Protein AF-A0A974C8W3-F1 (afdb_monomer_lite)

Secondary structure (DSSP, 8-state):
--SB-SHHHHHHHHHTT-S---B-HHHHHHHHHHHSS-----TTT-HHHHHHHHHHHHHHHH-S--------HHHHHHHTT----PPPS--HHHHHH------PPPHHHHHHHHHH-HHHHHHHHHHHHHHHHHHHHHHHHHHHHHHHHHH--

pLDDT: mean 77.14, std 12.24, range [44.66, 96.62]

InterPro domains:
  IPR001585 Transaldolase/Fructose-6-phosphate aldolase [PF00923] (1-61)
  IPR001585 Transaldolase/Fructose-6-phosphate aldolase [PF00923] (62-141)
  IPR001585 Transaldolase/Fructose-6-phosphate aldolase [PTHR10683] (1-61)
  IPR013785 Aldolase-type TIM barrel [G3DSA:3.20.20.70] (1-153)

Foldseek 3Di:
DELDAALLVLLVCLVVVPQEYAYDLVLLQVVCCVVDPDNDDDPCRSSSNVRVQSSLLLCLQRDVHYDDYDDDVVVVVVCVPPPDDDDDPDDSVVSNVDPDDSDDDDPVNSVVVQVVPPSSVVSSVVVVVVVVVVVVVVVVVVVVVVVCVVVVD

Organism: Xenopus laevis (NCBI:txid8355)

Radius of gyration: 19.48 Å; chains: 1; bounding box: 54×39×52 Å

Structure (mmCIF, N/CA/C/O backbone):
data_AF-A0A974C8W3-F1
#
_entry.id   AF-A0A974C8W3-F1
#
loop_
_atom_site.group_PDB
_atom_site.id
_atom_site.type_symbol
_atom_site.label_atom_id
_atom_site.label_alt_id
_atom_site.label_comp_id
_atom_site.label_asym_id
_atom_site.label_entity_id
_atom_site.label_seq_id
_atom_site.pdbx_PDB_ins_code
_atom_site.Cartn_x
_atom_site.Cartn_y
_atom_site.Cartn_z
_atom_site.occupancy
_atom_site.B_iso_or_equiv
_atom_site.auth_seq_id
_atom_site.auth_comp_id
_atom_site.auth_asym_id
_atom_site.auth_atom_id
_atom_site.pdbx_PDB_model_num
ATOM 1 N N . MET A 1 1 ? -2.785 -6.234 -5.538 1.00 83.94 1 MET A N 1
ATOM 2 C CA . MET A 1 1 ? -2.472 -4.838 -5.910 1.00 83.94 1 MET A CA 1
ATOM 3 C C . MET A 1 1 ? -1.302 -4.307 -5.085 1.00 83.94 1 MET A C 1
ATOM 5 O O . MET A 1 1 ? -1.204 -4.631 -3.904 1.00 83.94 1 MET A O 1
ATOM 9 N N . THR A 1 2 ? -0.413 -3.512 -5.688 1.00 89.25 2 THR A N 1
ATOM 10 C CA . THR A 1 2 ? 0.696 -2.816 -5.002 1.00 89.25 2 THR A CA 1
ATOM 11 C C . THR A 1 2 ? 0.641 -1.310 -5.245 1.00 89.25 2 THR A C 1
ATOM 13 O O . THR A 1 2 ? -0.240 -0.862 -5.970 1.00 89.25 2 THR A O 1
ATOM 16 N N . LEU A 1 3 ? 1.537 -0.535 -4.621 1.00 89.75 3 LEU A N 1
ATOM 17 C CA . LEU A 1 3 ? 1.518 0.936 -4.656 1.00 89.75 3 LEU A CA 1
ATOM 18 C C . LEU A 1 3 ? 0.165 1.520 -4.209 1.00 89.75 3 LEU A C 1
ATOM 20 O O . LEU A 1 3 ? -0.398 2.411 -4.846 1.00 89.75 3 LEU A O 1
ATOM 24 N N . LEU A 1 4 ? -0.355 0.993 -3.100 1.00 88.69 4 LEU A N 1
ATOM 25 C CA . LEU A 1 4 ? -1.601 1.454 -2.504 1.00 88.69 4 LEU A CA 1
ATOM 26 C C . LEU A 1 4 ? -1.300 2.473 -1.398 1.00 88.69 4 LEU A C 1
ATOM 28 O O . LEU A 1 4 ? -0.559 2.178 -0.453 1.00 88.69 4 LEU A O 1
ATOM 32 N N . PHE A 1 5 ? -1.860 3.671 -1.550 1.00 89.56 5 PHE A N 1
ATOM 33 C CA . PHE A 1 5 ? -1.609 4.836 -0.703 1.00 89.56 5 PHE A CA 1
ATOM 34 C C . PHE A 1 5 ? -2.892 5.478 -0.164 1.00 89.56 5 PHE A C 1
ATOM 36 O O . PHE A 1 5 ? -2.847 6.036 0.930 1.00 89.56 5 PHE A O 1
ATOM 43 N N . SER A 1 6 ? -4.016 5.356 -0.878 1.00 88.12 6 SER A N 1
ATOM 44 C CA . SER A 1 6 ? -5.298 5.955 -0.491 1.00 88.12 6 SER A CA 1
ATOM 45 C C . SER A 1 6 ? -6.358 4.920 -0.106 1.00 88.12 6 SER A C 1
ATOM 47 O O . SER A 1 6 ? -6.299 3.737 -0.461 1.00 88.12 6 SER A O 1
ATOM 49 N N . TYR A 1 7 ? -7.396 5.406 0.574 1.00 84.94 7 TYR A N 1
ATOM 50 C CA . TYR A 1 7 ? -8.607 4.635 0.845 1.00 84.94 7 TYR A CA 1
ATOM 51 C C . TYR A 1 7 ? -9.392 4.308 -0.434 1.00 84.94 7 TYR A C 1
ATOM 53 O O . TYR A 1 7 ? -9.909 3.205 -0.578 1.00 84.94 7 TYR A O 1
ATOM 61 N N . THR A 1 8 ? -9.435 5.234 -1.390 1.00 86.19 8 THR A N 1
ATOM 62 C CA . THR A 1 8 ? -10.139 5.060 -2.666 1.00 86.19 8 THR A CA 1
ATOM 63 C C . THR A 1 8 ? -9.575 3.895 -3.474 1.00 86.19 8 THR A C 1
ATOM 65 O O . THR A 1 8 ? -10.330 3.061 -3.967 1.00 86.19 8 THR A O 1
ATOM 68 N N . GLN A 1 9 ? -8.245 3.751 -3.524 1.00 85.81 9 GLN A N 1
ATOM 69 C CA . GLN A 1 9 ? -7.604 2.590 -4.147 1.00 85.81 9 GLN A CA 1
ATOM 70 C C . GLN A 1 9 ? -7.992 1.282 -3.449 1.00 85.81 9 GLN A C 1
ATOM 72 O O . GLN A 1 9 ? -8.184 0.267 -4.113 1.00 85.81 9 GLN A O 1
ATOM 77 N N . ALA A 1 10 ? -8.104 1.293 -2.118 1.00 83.62 10 ALA A N 1
ATOM 78 C CA . ALA A 1 10 ? -8.530 0.129 -1.350 1.00 83.62 10 ALA A CA 1
ATOM 79 C C . ALA A 1 10 ? -9.981 -0.266 -1.657 1.00 83.62 10 ALA A C 1
ATOM 81 O O . ALA A 1 10 ? -10.235 -1.438 -1.926 1.00 83.62 10 ALA A O 1
ATOM 82 N N . VAL A 1 11 ? -10.905 0.693 -1.694 1.00 82.25 11 VAL A N 1
ATOM 83 C CA . VAL A 1 11 ? -12.304 0.444 -2.071 1.00 82.25 11 VAL A CA 1
ATOM 84 C C . VAL A 1 11 ? -12.396 -0.109 -3.493 1.00 82.25 11 VAL A C 1
ATOM 86 O O . VAL A 1 11 ? -12.980 -1.170 -3.689 1.00 82.25 11 VAL A O 1
ATOM 89 N N . ALA A 1 12 ? -11.719 0.516 -4.459 1.00 83.50 12 ALA A N 1
ATOM 90 C CA . ALA A 1 12 ? -11.694 0.034 -5.840 1.00 83.50 12 ALA A CA 1
ATOM 91 C C . ALA A 1 12 ? -11.115 -1.390 -5.953 1.00 83.50 12 ALA A C 1
ATOM 93 O O . ALA A 1 12 ? -11.628 -2.225 -6.695 1.00 83.50 12 ALA A O 1
ATOM 94 N N . CYS A 1 13 ? -10.070 -1.707 -5.178 1.00 83.25 13 CYS A N 1
ATOM 95 C CA . CYS A 1 13 ? -9.541 -3.070 -5.102 1.00 83.25 13 CYS A CA 1
ATOM 96 C C . CYS A 1 13 ? -10.563 -4.052 -4.512 1.00 83.25 13 CYS A C 1
ATOM 98 O O . CYS A 1 13 ? -10.643 -5.191 -4.970 1.00 83.25 13 CYS A O 1
ATOM 100 N N . SER A 1 14 ? -11.326 -3.625 -3.504 1.00 78.56 14 SER A N 1
ATOM 101 C CA . SER A 1 14 ? -12.374 -4.443 -2.896 1.00 78.56 14 SER A CA 1
ATOM 102 C C . SER A 1 14 ? -13.505 -4.734 -3.885 1.00 78.56 14 SER A C 1
ATOM 104 O O . SER A 1 14 ? -13.938 -5.880 -3.989 1.00 78.56 14 SER A O 1
ATOM 106 N N . ASP A 1 15 ? -13.952 -3.726 -4.633 1.00 79.56 15 ASP A N 1
ATOM 107 C CA . ASP A 1 15 ? -15.018 -3.858 -5.632 1.00 79.56 15 ASP A CA 1
ATOM 108 C C . ASP A 1 15 ? -14.584 -4.735 -6.815 1.00 79.56 15 ASP A C 1
ATOM 110 O O . ASP A 1 15 ? -15.348 -5.574 -7.293 1.00 79.56 15 ASP A O 1
ATOM 114 N N . ALA A 1 16 ? -13.311 -4.654 -7.208 1.00 82.81 16 ALA A N 1
ATOM 115 C CA . ALA A 1 16 ? -12.703 -5.539 -8.200 1.00 82.81 16 ALA A CA 1
ATOM 116 C C . ALA A 1 16 ? -12.391 -6.960 -7.676 1.00 82.81 16 ALA A C 1
ATOM 118 O O . ALA A 1 16 ? -11.726 -7.734 -8.364 1.00 82.81 16 ALA A O 1
ATOM 119 N N . SER A 1 17 ? -12.841 -7.322 -6.465 1.00 76.94 17 SER A N 1
ATOM 120 C CA . SER A 1 17 ? -12.610 -8.637 -5.841 1.00 76.94 17 SER A CA 1
ATOM 121 C C . SER A 1 17 ? -11.125 -9.030 -5.752 1.00 76.94 17 SER A C 1
ATOM 123 O O . SER A 1 17 ? -10.758 -10.203 -5.865 1.00 76.94 17 SER A O 1
ATOM 125 N N . ILE A 1 18 ? -10.241 -8.049 -5.544 1.00 79.88 18 ILE A N 1
ATOM 126 C CA . ILE A 1 18 ? -8.806 -8.293 -5.382 1.00 79.88 18 ILE A CA 1
ATOM 127 C C . ILE A 1 18 ? -8.549 -8.928 -4.013 1.00 79.88 18 ILE A C 1
ATOM 129 O O . ILE A 1 18 ? -8.805 -8.335 -2.970 1.00 79.88 18 ILE A O 1
ATOM 133 N N . ILE A 1 19 ? -7.951 -10.119 -4.023 1.00 72.75 19 ILE A N 1
ATOM 134 C CA . ILE A 1 19 ? -7.717 -10.939 -2.821 1.00 72.75 19 ILE A CA 1
ATOM 135 C C . ILE A 1 19 ? -6.499 -10.519 -1.984 1.00 72.75 19 ILE A C 1
ATOM 137 O O . ILE A 1 19 ? -6.328 -10.974 -0.856 1.00 72.75 19 ILE A O 1
ATOM 141 N N . PHE A 1 20 ? -5.611 -9.695 -2.546 1.00 78.06 20 PHE A N 1
ATOM 142 C CA . PHE A 1 20 ? -4.365 -9.296 -1.897 1.00 78.06 20 PHE A CA 1
ATOM 143 C C . PHE A 1 20 ? -3.982 -7.862 -2.249 1.00 78.06 20 PHE A C 1
ATOM 145 O O . PHE A 1 20 ? -3.877 -7.501 -3.427 1.00 78.06 20 PHE A O 1
ATOM 152 N N . ILE A 1 21 ? -3.699 -7.058 -1.228 1.00 81.19 21 ILE A N 1
ATOM 153 C CA . ILE A 1 21 ? -3.216 -5.686 -1.367 1.00 81.19 21 ILE A CA 1
ATOM 154 C C . ILE A 1 21 ? -1.940 -5.472 -0.552 1.00 81.19 21 ILE A C 1
ATOM 156 O O . ILE A 1 21 ? -1.743 -6.080 0.494 1.00 81.19 21 ILE A O 1
ATOM 160 N N . SER A 1 22 ? -1.070 -4.586 -1.033 1.00 85.44 22 SER A N 1
ATOM 161 C CA . SER A 1 22 ? 0.176 -4.210 -0.357 1.00 85.44 22 SER A CA 1
ATOM 162 C C . SER A 1 22 ? 0.226 -2.688 -0.175 1.00 85.44 22 SER A C 1
ATOM 164 O O . SER A 1 22 ? 0.694 -1.979 -1.070 1.00 85.44 22 SER A O 1
ATOM 166 N N . PRO A 1 23 ? -0.306 -2.159 0.946 1.00 86.00 23 PRO A N 1
ATOM 167 C CA . PRO A 1 23 ? -0.240 -0.735 1.257 1.00 86.00 23 PRO A CA 1
ATOM 168 C C . PRO A 1 23 ? 1.162 -0.318 1.725 1.00 86.00 23 PRO A C 1
ATOM 170 O O . PRO A 1 23 ? 1.838 -1.047 2.450 1.00 86.00 23 PRO A O 1
ATOM 173 N N . PHE A 1 24 ? 1.608 0.877 1.331 1.00 87.31 24 PHE A N 1
ATOM 174 C CA . PHE A 1 24 ? 2.976 1.359 1.583 1.00 87.31 24 PHE A CA 1
ATOM 175 C C . PHE A 1 24 ? 3.031 2.378 2.737 1.00 87.31 24 PHE A C 1
ATOM 177 O O . PHE A 1 24 ? 3.411 3.536 2.544 1.00 87.31 24 PHE A O 1
ATOM 184 N N . ALA A 1 25 ? 2.728 1.934 3.963 1.00 82.94 25 ALA A N 1
ATOM 185 C CA . ALA A 1 25 ? 2.706 2.781 5.168 1.00 82.94 25 ALA A CA 1
ATOM 186 C C . ALA A 1 25 ? 3.986 3.611 5.373 1.00 82.94 25 ALA A C 1
ATOM 188 O O . ALA A 1 25 ? 3.925 4.799 5.685 1.00 82.94 25 ALA A O 1
ATOM 189 N N . GLY A 1 26 ? 5.160 3.011 5.150 1.00 83.56 26 GLY A N 1
ATOM 190 C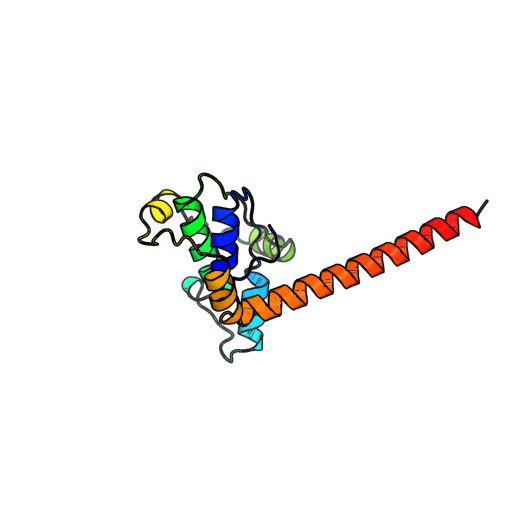 CA . GLY A 1 26 ? 6.437 3.710 5.321 1.00 83.56 26 GLY A CA 1
ATOM 191 C C . GLY A 1 26 ? 6.641 4.859 4.328 1.00 83.56 26 GLY A C 1
ATOM 192 O O . GLY A 1 26 ? 7.209 5.886 4.683 1.00 83.56 26 GLY A O 1
ATOM 193 N N . ARG A 1 27 ? 6.149 4.733 3.087 1.00 86.94 27 ARG A N 1
ATOM 194 C CA . ARG A 1 27 ? 6.248 5.820 2.097 1.00 86.94 27 ARG A CA 1
ATOM 195 C C . ARG A 1 27 ? 5.276 6.961 2.400 1.00 86.94 27 ARG A C 1
ATOM 197 O O . ARG A 1 27 ? 5.627 8.102 2.111 1.00 86.94 27 ARG A O 1
ATOM 204 N N . ILE A 1 28 ? 4.120 6.657 2.995 1.00 86.00 28 ILE A N 1
ATOM 205 C CA . ILE A 1 28 ? 3.171 7.656 3.512 1.00 86.00 28 ILE A CA 1
ATOM 206 C C . ILE A 1 28 ? 3.838 8.446 4.642 1.00 86.00 28 ILE A C 1
ATOM 208 O O . ILE A 1 28 ? 3.916 9.669 4.573 1.00 86.00 28 ILE A O 1
ATOM 212 N N . LEU A 1 29 ? 4.425 7.755 5.626 1.00 84.44 29 LEU A N 1
ATOM 213 C CA . LEU A 1 29 ? 5.149 8.403 6.724 1.00 84.44 29 LEU A CA 1
ATOM 214 C C . LEU A 1 29 ? 6.292 9.293 6.217 1.00 84.44 29 LEU A C 1
ATOM 216 O O . LEU A 1 29 ? 6.406 10.443 6.629 1.00 84.44 29 LEU A O 1
ATOM 220 N N . ASN A 1 30 ? 7.105 8.793 5.283 1.00 86.44 30 ASN A N 1
ATOM 221 C CA . ASN A 1 30 ? 8.201 9.573 4.705 1.00 86.44 30 ASN A CA 1
ATOM 222 C C . ASN A 1 30 ? 7.712 10.830 3.974 1.00 86.44 30 ASN A C 1
ATOM 224 O O . ASN A 1 30 ? 8.444 11.812 3.911 1.00 86.44 30 ASN A O 1
ATOM 228 N N . TRP A 1 31 ? 6.511 10.800 3.389 1.00 87.88 31 TRP A N 1
ATOM 229 C CA . TRP A 1 31 ? 5.922 11.983 2.768 1.00 87.88 31 TRP A CA 1
ATOM 230 C C . TRP A 1 31 ? 5.555 13.030 3.817 1.00 87.88 31 TRP A C 1
ATOM 232 O O . TRP A 1 31 ? 5.962 14.179 3.682 1.00 87.88 31 TRP A O 1
ATOM 242 N N . HIS A 1 32 ? 4.858 12.628 4.882 1.00 85.38 32 HIS A N 1
ATOM 243 C CA . HIS A 1 32 ? 4.481 13.540 5.964 1.00 85.38 32 HIS A CA 1
ATOM 244 C C . HIS A 1 32 ? 5.708 14.112 6.679 1.00 85.38 32 HIS A C 1
ATOM 246 O O . HIS A 1 32 ? 5.783 15.312 6.892 1.00 85.38 32 HIS A O 1
ATOM 252 N N . ALA A 1 33 ? 6.729 13.298 6.950 1.00 86.12 33 ALA A N 1
ATOM 253 C CA . ALA A 1 33 ? 7.975 13.775 7.553 1.00 86.12 33 ALA A CA 1
ATOM 254 C C . ALA A 1 33 ? 8.757 14.772 6.668 1.00 86.12 33 ALA A C 1
ATOM 256 O O . ALA A 1 33 ? 9.592 15.518 7.184 1.00 86.12 33 ALA A O 1
ATOM 257 N N . ALA A 1 34 ? 8.529 14.760 5.349 1.00 86.62 34 ALA A N 1
ATOM 258 C CA . ALA A 1 34 ? 9.158 15.673 4.394 1.00 86.62 34 ALA A CA 1
ATOM 259 C C . ALA A 1 34 ? 8.332 16.945 4.131 1.00 86.62 34 ALA A C 1
ATOM 261 O O . ALA A 1 34 ? 8.916 17.969 3.791 1.00 86.62 34 ALA A O 1
ATOM 262 N N . ASN A 1 35 ? 7.005 16.880 4.280 1.00 85.94 35 ASN A N 1
ATOM 263 C CA . ASN A 1 35 ? 6.073 17.968 3.958 1.00 85.94 35 ASN A CA 1
ATOM 264 C C . ASN A 1 35 ? 5.411 18.604 5.194 1.00 85.94 35 ASN A C 1
ATOM 266 O O . ASN A 1 35 ? 4.618 19.530 5.059 1.00 85.94 35 ASN A O 1
ATOM 270 N N . SER A 1 36 ? 5.689 18.105 6.398 1.00 81.31 36 SER A N 1
ATOM 271 C CA . SER A 1 36 ? 5.161 18.631 7.659 1.00 81.31 36 SER A CA 1
ATOM 272 C C . SER A 1 36 ? 6.294 18.870 8.657 1.00 81.31 36 SER A C 1
ATOM 274 O O . SER A 1 36 ? 7.253 18.100 8.721 1.00 81.31 36 SER A O 1
ATOM 276 N N . ASP A 1 37 ? 6.162 19.913 9.480 1.00 74.25 37 ASP A N 1
ATOM 277 C CA . ASP A 1 37 ? 7.144 20.241 10.526 1.00 74.25 37 ASP A CA 1
ATOM 278 C C . ASP A 1 37 ? 7.140 19.230 11.682 1.00 74.25 37 ASP A C 1
ATOM 280 O O . ASP A 1 37 ? 8.121 19.105 12.420 1.00 74.25 37 ASP A O 1
ATOM 284 N N . ASN A 1 38 ? 6.053 18.465 11.825 1.00 71.06 38 ASN A N 1
ATOM 285 C CA . ASN A 1 38 ? 5.923 17.468 12.871 1.00 71.06 38 ASN A CA 1
ATOM 286 C C . ASN A 1 38 ? 6.605 16.149 12.468 1.00 71.06 38 ASN A C 1
ATOM 288 O O . ASN A 1 38 ? 6.189 15.459 11.533 1.00 71.06 38 ASN A O 1
ATOM 292 N N . LYS A 1 39 ? 7.687 15.811 13.176 1.00 67.50 39 LYS A N 1
ATOM 293 C CA . LYS A 1 39 ? 8.526 14.625 12.916 1.00 67.50 39 LYS A CA 1
ATOM 294 C C . LYS A 1 39 ? 8.408 13.551 13.993 1.00 67.50 39 LYS A C 1
ATOM 296 O O . LYS A 1 39 ? 8.983 12.477 13.831 1.00 67.50 39 LYS A O 1
ATOM 301 N N . SER A 1 40 ? 7.676 13.834 1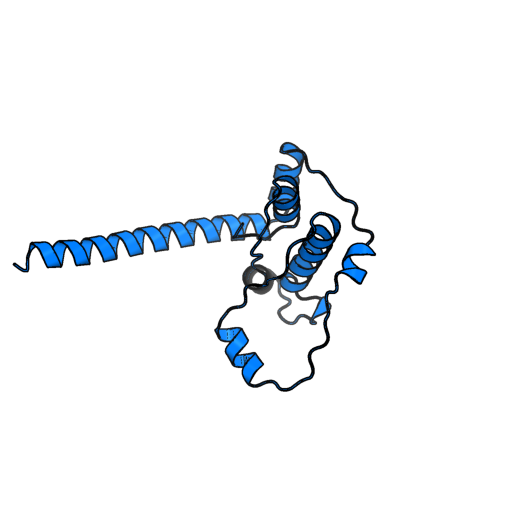5.068 1.00 73.12 40 SER A N 1
ATOM 302 C CA . SER A 1 40 ? 7.405 12.889 16.144 1.00 73.12 40 SER A CA 1
ATOM 303 C C . SER A 1 40 ? 5.913 12.605 16.172 1.00 73.12 40 SER A C 1
ATOM 305 O O . SER A 1 40 ? 5.113 13.524 16.302 1.00 73.12 40 SER A O 1
ATOM 307 N N . TYR A 1 41 ? 5.553 11.335 16.030 1.00 68.88 41 TYR A N 1
ATOM 308 C CA . TYR A 1 41 ? 4.172 10.873 16.053 1.00 68.88 41 TYR A CA 1
ATOM 309 C C . TYR A 1 41 ? 4.035 9.844 17.170 1.00 68.88 41 TYR A C 1
ATOM 311 O O . TYR A 1 41 ? 4.863 8.934 17.266 1.00 68.88 41 TYR A O 1
ATOM 319 N N . GLU A 1 42 ? 2.978 9.953 17.969 1.00 73.81 42 GLU A N 1
ATOM 320 C CA . GLU A 1 42 ? 2.517 8.832 18.786 1.00 73.81 42 GLU A CA 1
ATOM 321 C C . GLU A 1 42 ? 2.069 7.682 17.871 1.00 73.81 42 GLU A C 1
ATOM 323 O O . GLU A 1 42 ? 1.625 7.912 16.745 1.00 73.81 42 GLU A O 1
ATOM 328 N N . LEU A 1 43 ? 2.146 6.431 18.338 1.00 68.31 43 LEU A N 1
ATOM 329 C CA . LEU A 1 43 ? 1.820 5.235 17.536 1.00 68.31 43 LEU A CA 1
ATOM 330 C C . LEU A 1 43 ? 0.436 5.307 16.858 1.00 68.31 43 LEU A C 1
ATOM 332 O O . LEU A 1 43 ? 0.284 4.848 15.725 1.00 68.31 43 LEU A O 1
ATOM 336 N N . SER A 1 44 ? -0.557 5.904 17.523 1.00 70.12 44 SER A N 1
ATOM 337 C CA . SER A 1 44 ? -1.921 6.101 17.006 1.00 70.12 44 SER A CA 1
ATOM 338 C C . SER A 1 44 ? -2.054 7.240 15.992 1.00 70.12 44 SER A C 1
ATOM 340 O O . SER A 1 44 ? -3.035 7.293 15.251 1.00 70.12 44 SER A O 1
ATOM 342 N N . GLU A 1 45 ? -1.087 8.154 15.956 1.00 77.44 45 GLU A N 1
ATOM 343 C CA . GLU A 1 45 ? -1.079 9.344 15.101 1.00 77.44 45 GLU A CA 1
ATOM 344 C C . GLU A 1 45 ? -0.175 9.188 13.878 1.00 77.44 45 GLU A C 1
ATOM 346 O O . GLU A 1 45 ? -0.174 10.049 13.002 1.00 77.44 45 GLU A O 1
ATOM 351 N N . VAL A 1 46 ? 0.569 8.079 13.775 1.00 80.56 46 VAL A N 1
ATOM 352 C CA . VAL A 1 46 ? 1.414 7.791 12.613 1.00 80.56 46 VAL A CA 1
ATOM 353 C C . VAL A 1 46 ? 0.532 7.699 11.355 1.00 80.56 46 VAL A C 1
ATOM 355 O O . VAL A 1 46 ? -0.236 6.737 11.225 1.00 80.56 46 VAL A O 1
ATOM 358 N N . PRO A 1 47 ? 0.678 8.604 10.366 1.00 82.00 47 PRO A N 1
ATOM 359 C CA . PRO A 1 47 ? -0.235 8.670 9.218 1.00 82.00 47 PRO A CA 1
ATOM 360 C C . PRO A 1 47 ? -0.291 7.368 8.407 1.00 82.00 47 PRO A C 1
ATOM 362 O O . PRO A 1 47 ? -1.350 6.918 7.969 1.00 82.00 47 PRO A O 1
ATOM 365 N N . GLY A 1 48 ? 0.858 6.698 8.260 1.00 80.56 48 GLY A N 1
ATOM 366 C CA . GLY A 1 48 ? 0.937 5.399 7.592 1.00 80.56 48 GLY A CA 1
ATOM 367 C C . GLY A 1 48 ? 0.192 4.283 8.335 1.00 80.56 48 GLY A C 1
ATOM 368 O O . GLY A 1 48 ? -0.411 3.428 7.688 1.00 80.56 48 GLY A O 1
ATOM 369 N N . VAL A 1 49 ? 0.199 4.298 9.673 1.00 82.06 49 VAL A N 1
ATOM 370 C CA . VAL A 1 49 ? -0.529 3.321 10.501 1.00 82.06 49 VAL A CA 1
ATOM 371 C C . VAL A 1 49 ? -2.026 3.587 10.420 1.00 82.06 49 VAL A C 1
ATOM 373 O O . VAL A 1 49 ? -2.791 2.653 10.202 1.00 82.06 49 VAL A O 1
ATOM 376 N N . GLN A 1 50 ? -2.451 4.849 10.506 1.00 82.69 50 GLN A N 1
ATOM 377 C CA . GLN A 1 50 ? -3.860 5.227 10.367 1.00 82.69 50 GLN A CA 1
ATOM 378 C C . GLN A 1 50 ? -4.437 4.807 9.011 1.00 82.69 50 GLN A C 1
ATOM 380 O O . GLN A 1 50 ? -5.519 4.218 8.956 1.00 82.69 50 GLN A O 1
ATOM 385 N N . SER A 1 51 ? -3.692 5.045 7.925 1.00 84.06 51 SER A N 1
ATOM 386 C CA . SER A 1 51 ? -4.091 4.630 6.578 1.00 84.06 51 SER A CA 1
ATOM 387 C C . SER A 1 51 ? -4.275 3.110 6.490 1.00 84.06 51 SER A C 1
ATOM 389 O O . SER A 1 51 ? -5.349 2.638 6.113 1.00 84.06 51 SER A O 1
ATOM 391 N N . VAL A 1 52 ? -3.285 2.324 6.934 1.00 82.94 52 VAL A N 1
ATOM 392 C CA . VAL A 1 52 ? -3.373 0.852 6.908 1.00 82.94 52 VAL A CA 1
ATOM 393 C C . VAL A 1 52 ? -4.493 0.325 7.800 1.00 82.94 52 VAL A C 1
ATOM 395 O O . VAL A 1 52 ? -5.212 -0.575 7.377 1.00 82.94 52 VAL A O 1
ATOM 398 N N . THR A 1 53 ? -4.694 0.895 8.987 1.00 80.88 53 THR A N 1
ATOM 399 C CA . THR A 1 53 ? -5.798 0.532 9.888 1.00 80.88 53 THR A CA 1
ATOM 400 C C . THR A 1 53 ? -7.156 0.768 9.233 1.00 80.88 53 THR A C 1
ATOM 402 O O . THR A 1 53 ? -8.023 -0.106 9.257 1.00 80.88 53 THR A O 1
ATOM 405 N N . ARG A 1 54 ? -7.342 1.923 8.582 1.00 81.69 54 ARG A N 1
ATOM 406 C CA . ARG A 1 54 ? -8.582 2.243 7.864 1.00 81.69 54 ARG A CA 1
ATOM 407 C C . ARG A 1 54 ? -8.826 1.279 6.700 1.00 81.69 54 ARG A C 1
ATOM 409 O O . ARG A 1 54 ? -9.944 0.791 6.537 1.00 81.69 54 ARG A O 1
ATOM 416 N N . ILE A 1 55 ? -7.784 0.978 5.925 1.00 81.19 55 ILE A N 1
ATOM 417 C CA . ILE A 1 55 ? -7.835 0.023 4.811 1.00 81.19 55 ILE A CA 1
ATOM 418 C C . ILE A 1 55 ? -8.159 -1.387 5.320 1.00 81.19 55 ILE A C 1
ATOM 420 O O . ILE A 1 55 ? -9.042 -2.040 4.770 1.00 81.19 55 ILE A O 1
ATOM 424 N N . TYR A 1 56 ? -7.507 -1.836 6.396 1.00 79.75 56 TYR A N 1
ATOM 425 C CA . TYR A 1 56 ? -7.751 -3.138 7.018 1.00 79.75 56 TYR A CA 1
ATOM 426 C C . TYR A 1 56 ? -9.206 -3.286 7.465 1.00 79.75 56 TYR A C 1
ATOM 428 O O . TYR A 1 56 ? -9.850 -4.280 7.130 1.00 79.75 56 TYR A O 1
ATOM 436 N N . ASN A 1 57 ? -9.746 -2.285 8.166 1.00 79.19 57 ASN A N 1
ATOM 437 C CA . ASN A 1 57 ? -11.124 -2.323 8.655 1.00 79.19 57 ASN A CA 1
ATOM 438 C C . ASN A 1 57 ? -12.138 -2.374 7.503 1.00 79.19 57 ASN A C 1
ATOM 440 O O . ASN A 1 57 ? -13.090 -3.150 7.553 1.00 79.19 57 ASN A O 1
ATOM 444 N N . CYS A 1 58 ? -11.904 -1.608 6.435 1.00 76.19 58 CYS A N 1
ATOM 445 C CA . CYS A 1 58 ? -12.731 -1.646 5.229 1.00 76.19 58 CYS A CA 1
ATOM 446 C C . CYS A 1 58 ? -12.672 -3.006 4.519 1.00 76.19 58 CYS A C 1
ATOM 448 O O . CYS A 1 58 ? -13.719 -3.576 4.199 1.00 76.19 58 CYS A O 1
ATOM 450 N N . PHE A 1 59 ? -11.469 -3.559 4.336 1.00 72.56 59 PHE A N 1
ATOM 451 C CA . PHE A 1 59 ? -11.280 -4.864 3.703 1.00 72.56 59 PHE A CA 1
ATOM 452 C C . PHE A 1 59 ? -11.914 -5.981 4.517 1.00 72.56 59 PHE A C 1
ATOM 454 O O . PHE A 1 59 ? -12.661 -6.764 3.957 1.00 72.56 59 PHE A O 1
ATOM 461 N N . LYS A 1 60 ? -11.696 -6.048 5.834 1.00 73.38 60 LYS A N 1
ATOM 462 C CA . LYS A 1 60 ? -12.278 -7.108 6.676 1.00 73.38 60 LYS A CA 1
ATOM 463 C C . LYS A 1 60 ? -13.798 -7.020 6.813 1.00 73.38 60 LYS A C 1
ATOM 465 O O . LYS A 1 60 ? -14.430 -8.033 7.104 1.00 73.38 60 LYS A O 1
ATOM 470 N N . LYS A 1 61 ? -14.385 -5.842 6.587 1.00 69.12 61 LYS A N 1
ATOM 471 C CA . LYS A 1 61 ? -15.839 -5.668 6.498 1.00 69.12 61 LYS A CA 1
ATOM 472 C C . LYS A 1 61 ? -16.398 -6.069 5.125 1.00 69.12 61 LYS A C 1
ATOM 474 O O . LYS A 1 61 ? -17.508 -6.586 5.063 1.00 69.12 61 LYS A O 1
ATOM 479 N N . SER A 1 62 ? -15.642 -5.848 4.045 1.00 60.62 62 SER A N 1
ATOM 480 C CA . SER A 1 62 ? -16.107 -6.041 2.658 1.00 60.62 62 SER A CA 1
ATOM 481 C C . SER A 1 62 ? -15.695 -7.376 2.020 1.00 60.62 62 SER A C 1
ATOM 483 O O . SER A 1 62 ? -16.378 -7.849 1.116 1.00 60.62 62 SER A O 1
ATOM 485 N N . LEU A 1 63 ? -14.603 -7.984 2.484 1.00 52.19 63 LEU A N 1
ATOM 486 C CA . LEU A 1 63 ? -13.970 -9.193 1.959 1.00 52.19 63 LEU A CA 1
ATOM 487 C C . LEU A 1 63 ? -13.501 -10.093 3.116 1.00 52.19 63 LEU A C 1
ATOM 489 O O . LEU A 1 63 ? -12.867 -9.654 4.076 1.00 52.19 63 LEU A O 1
ATOM 493 N N . THR A 1 64 ? -13.725 -11.401 3.002 1.00 49.97 64 THR A N 1
ATOM 494 C CA . THR A 1 64 ? -13.222 -12.426 3.936 1.00 49.97 64 THR A CA 1
ATOM 495 C C . THR A 1 64 ? -11.733 -12.751 3.724 1.00 49.97 64 THR A C 1
ATOM 497 O O . THR A 1 64 ? -11.342 -13.913 3.778 1.00 49.97 64 THR A O 1
ATOM 500 N N . GLY A 1 65 ? -10.877 -11.760 3.457 1.00 49.69 65 GLY A N 1
ATOM 501 C CA . GLY A 1 65 ? -9.471 -12.021 3.132 1.00 49.69 65 GLY A CA 1
ATOM 502 C C . GLY A 1 65 ? -8.622 -10.760 3.050 1.00 49.69 65 GLY A C 1
ATOM 503 O O . GLY A 1 65 ? -8.834 -9.924 2.182 1.00 49.69 65 GLY A O 1
ATOM 504 N N . CYS A 1 66 ? -7.679 -10.638 3.988 1.00 48.94 66 CYS A N 1
ATOM 505 C CA . CYS A 1 66 ? -6.502 -9.763 3.926 1.00 48.94 66 CYS A CA 1
ATOM 506 C C . CYS A 1 66 ? -5.685 -10.022 5.201 1.00 48.94 66 CYS A C 1
ATOM 508 O O . CYS A 1 66 ? -5.995 -9.466 6.254 1.00 48.94 66 CYS A O 1
ATOM 510 N N . ASP A 1 67 ? -4.708 -10.926 5.147 1.00 58.91 67 ASP A N 1
ATOM 511 C CA . ASP A 1 67 ? -4.039 -11.442 6.359 1.00 58.91 67 ASP A CA 1
ATOM 512 C C . ASP A 1 67 ? -2.568 -11.034 6.475 1.00 58.91 67 ASP A C 1
ATOM 514 O O . ASP A 1 67 ? -1.967 -11.182 7.536 1.00 58.91 67 ASP A O 1
ATOM 518 N N . TYR A 1 68 ? -1.989 -10.477 5.409 1.00 60.22 68 TYR A N 1
ATOM 519 C CA . TYR A 1 68 ? -0.549 -10.263 5.325 1.00 60.22 68 TYR A CA 1
ATOM 520 C C . TYR A 1 68 ? -0.189 -8.787 5.179 1.00 60.22 68 TYR A C 1
ATOM 522 O O . TYR A 1 68 ? -0.687 -8.081 4.304 1.00 60.22 68 TYR A O 1
ATOM 530 N N . LEU A 1 69 ? 0.739 -8.348 6.026 1.00 59.09 69 LEU A N 1
ATOM 531 C CA . LEU A 1 69 ? 1.391 -7.048 5.954 1.00 59.09 69 LEU A CA 1
ATOM 532 C C . LEU A 1 69 ? 2.803 -7.244 5.393 1.00 59.09 69 LEU A C 1
ATOM 534 O O . LEU A 1 69 ? 3.566 -8.068 5.893 1.00 59.09 69 LEU A O 1
ATOM 538 N N . THR A 1 70 ? 3.172 -6.487 4.360 1.00 60.75 70 THR A N 1
ATOM 539 C CA . THR A 1 70 ? 4.549 -6.497 3.847 1.00 60.75 70 THR A CA 1
ATOM 540 C C . THR A 1 70 ? 5.408 -5.532 4.662 1.00 60.75 70 THR A C 1
ATOM 542 O O . THR A 1 70 ? 5.122 -4.337 4.718 1.00 60.75 70 THR A O 1
ATOM 545 N N . ILE A 1 71 ? 6.469 -6.044 5.288 1.00 61.84 71 ILE A N 1
ATOM 546 C CA . ILE A 1 71 ? 7.359 -5.291 6.183 1.00 61.84 71 ILE A CA 1
ATOM 547 C C . ILE A 1 71 ? 8.792 -5.387 5.655 1.00 61.84 71 ILE A C 1
ATOM 549 O O . ILE A 1 71 ? 9.218 -6.440 5.184 1.00 61.84 71 ILE A O 1
ATOM 553 N N . SER A 1 72 ? 9.547 -4.286 5.708 1.00 53.81 72 SER A N 1
ATOM 554 C CA . SER A 1 72 ? 10.925 -4.276 5.207 1.00 53.81 72 SER A CA 1
ATOM 555 C C . SER A 1 72 ? 11.881 -5.058 6.130 1.00 53.81 72 SER A C 1
ATOM 557 O O . SER A 1 72 ? 11.745 -4.986 7.355 1.00 53.81 72 SER A O 1
ATOM 559 N N . PRO A 1 73 ? 12.914 -5.736 5.586 1.00 52.81 73 PRO A N 1
ATOM 560 C CA . PRO A 1 73 ? 13.891 -6.484 6.388 1.00 52.81 73 PRO A CA 1
ATOM 561 C C . PRO A 1 73 ? 14.613 -5.643 7.448 1.00 52.81 73 PRO A C 1
ATOM 563 O O . PRO A 1 73 ? 14.932 -6.132 8.530 1.00 52.81 73 PRO A O 1
ATOM 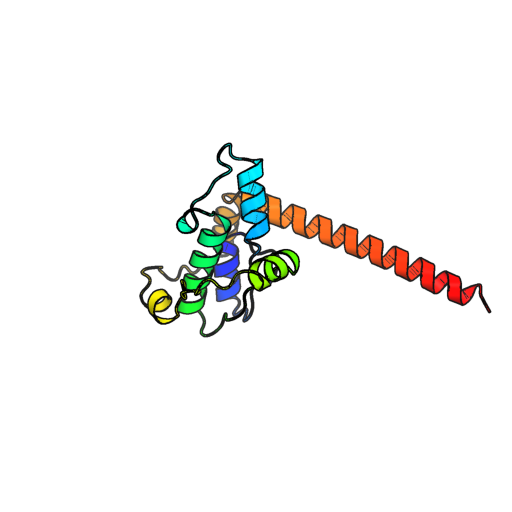566 N N . LYS A 1 74 ? 14.830 -4.350 7.169 1.00 61.44 74 LYS A N 1
ATOM 567 C CA . LYS A 1 74 ? 15.463 -3.420 8.113 1.00 61.44 74 LYS A CA 1
ATOM 568 C C . LYS A 1 74 ? 14.647 -3.281 9.403 1.00 61.44 74 LYS A C 1
ATOM 570 O O . LYS A 1 74 ? 15.227 -3.295 10.485 1.00 61.44 74 LYS A O 1
ATOM 575 N N . LEU A 1 75 ? 13.320 -3.204 9.296 1.00 61.84 75 LEU A N 1
ATOM 576 C CA . LEU A 1 75 ? 12.424 -3.134 10.455 1.00 61.84 75 LEU A CA 1
ATOM 577 C C . LEU A 1 75 ? 12.383 -4.468 11.212 1.0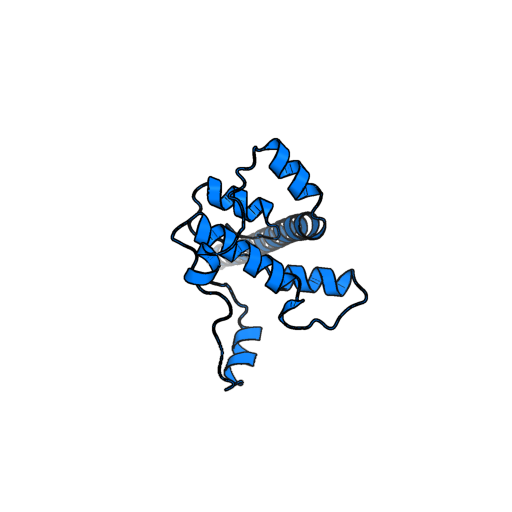0 61.84 75 LEU A C 1
ATOM 579 O O . LEU A 1 75 ? 12.498 -4.472 12.434 1.00 61.84 75 LEU A O 1
ATOM 583 N N . LEU A 1 76 ? 12.343 -5.594 10.487 1.00 59.69 76 LEU A N 1
ATOM 584 C CA . LEU A 1 76 ? 12.388 -6.934 11.088 1.00 59.69 76 LEU A CA 1
ATOM 585 C C . LEU A 1 76 ? 13.652 -7.148 11.934 1.00 59.69 76 LEU A C 1
ATOM 587 O O . LEU A 1 76 ? 13.576 -7.696 13.028 1.00 59.69 76 LEU A O 1
ATOM 591 N N . SER A 1 77 ? 14.806 -6.663 11.466 1.00 63.12 77 SER A N 1
ATOM 592 C CA . SER A 1 77 ? 16.072 -6.781 12.202 1.00 63.12 77 SER A CA 1
ATOM 593 C C . SER A 1 77 ? 16.118 -5.960 13.499 1.00 63.12 77 SER A C 1
ATOM 595 O O . SER A 1 77 ? 16.841 -6.318 14.429 1.00 63.12 77 SER A O 1
ATOM 597 N N . GLY A 1 78 ? 15.350 -4.867 13.566 1.00 64.19 78 GLY A N 1
ATOM 598 C CA . GLY A 1 78 ? 15.188 -4.062 14.775 1.00 64.19 78 GLY A CA 1
ATOM 599 C C . GLY A 1 78 ? 14.273 -4.747 15.786 1.00 64.19 78 GLY A C 1
ATOM 600 O O . GLY A 1 78 ? 14.623 -4.847 16.956 1.00 64.19 78 GLY A O 1
ATOM 601 N N . TRP A 1 79 ? 13.147 -5.291 15.321 1.00 63.25 79 TRP A N 1
ATOM 602 C CA . TRP A 1 79 ? 12.174 -5.979 16.175 1.00 63.25 79 TRP A CA 1
ATOM 603 C C . TRP A 1 79 ? 12.652 -7.336 16.676 1.00 63.25 79 TRP A C 1
ATOM 605 O O . TRP A 1 79 ? 12.304 -7.722 17.779 1.00 63.25 79 TRP A O 1
ATOM 615 N N . ALA A 1 80 ? 13.508 -8.034 15.926 1.00 66.25 80 ALA A N 1
ATOM 616 C CA . ALA A 1 80 ? 14.128 -9.274 16.393 1.00 66.25 80 ALA A CA 1
ATOM 617 C C . ALA A 1 80 ? 14.959 -9.089 17.682 1.00 66.25 80 ALA A C 1
ATOM 619 O O . ALA A 1 80 ? 15.249 -10.065 18.369 1.00 66.25 80 ALA A O 1
ATOM 620 N N . LYS A 1 81 ? 15.360 -7.851 18.000 1.00 73.69 81 LYS A N 1
ATOM 621 C CA . LYS A 1 81 ? 16.095 -7.497 19.224 1.00 73.69 81 LYS A CA 1
ATOM 622 C C . LYS A 1 81 ? 15.182 -7.030 20.358 1.00 73.69 81 LYS A C 1
ATOM 624 O O . LYS A 1 81 ? 15.658 -6.861 21.477 1.00 73.69 81 LYS A O 1
ATOM 629 N N . ASP A 1 82 ? 13.907 -6.800 20.070 1.00 71.81 82 ASP A N 1
ATOM 630 C CA . ASP A 1 82 ? 12.915 -6.331 21.024 1.00 71.81 82 ASP A CA 1
ATOM 631 C C . ASP A 1 82 ? 12.099 -7.529 21.530 1.00 71.81 82 ASP A C 1
ATOM 633 O O . ASP A 1 82 ? 11.541 -8.302 20.755 1.00 71.81 82 ASP A O 1
ATOM 637 N N . SER A 1 83 ? 12.079 -7.715 22.849 1.00 69.06 83 SER A N 1
ATOM 638 C CA . SER A 1 83 ? 11.363 -8.813 23.522 1.00 69.06 83 SER A CA 1
ATOM 639 C C . SER A 1 83 ? 10.093 -8.335 24.225 1.00 69.06 83 SER A C 1
ATOM 641 O O . SER A 1 83 ? 9.477 -9.078 24.993 1.00 69.06 83 SER A O 1
ATOM 643 N N . SER A 1 84 ? 9.691 -7.087 23.974 1.00 76.19 84 SER A N 1
ATOM 644 C CA . SER A 1 84 ? 8.447 -6.541 24.489 1.00 76.19 84 SER A CA 1
ATOM 645 C C . SER A 1 84 ? 7.238 -7.320 23.963 1.00 76.19 84 SER A C 1
ATOM 647 O O . SER A 1 84 ? 7.197 -7.839 22.844 1.00 76.19 84 SER A O 1
ATOM 649 N N . LYS A 1 85 ? 6.231 -7.463 2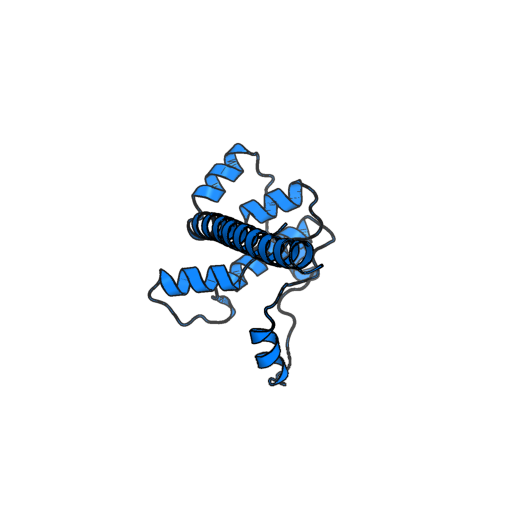4.826 1.00 73.94 85 LYS A N 1
ATOM 650 C CA . LYS A 1 85 ? 5.037 -8.245 24.521 1.00 73.94 85 LYS A CA 1
ATOM 651 C C . LYS A 1 85 ? 4.167 -7.460 23.540 1.00 73.94 85 LYS A C 1
ATOM 653 O O . LYS A 1 85 ? 3.611 -6.427 23.903 1.00 73.94 85 LYS A O 1
ATOM 658 N N . LEU A 1 86 ? 4.030 -7.964 22.317 1.00 69.50 86 LEU A N 1
ATOM 659 C CA . LEU A 1 86 ? 3.148 -7.375 21.313 1.00 69.50 86 LEU A CA 1
ATOM 660 C C . LEU A 1 86 ? 1.686 -7.684 21.647 1.00 69.50 86 LEU A C 1
ATOM 662 O O . LEU A 1 86 ? 1.317 -8.839 21.872 1.00 69.50 86 LEU A O 1
ATOM 666 N N . THR A 1 87 ? 0.848 -6.652 21.651 1.00 71.50 87 THR A N 1
ATOM 667 C CA . THR A 1 87 ? -0.606 -6.792 21.720 1.00 71.50 87 THR A CA 1
ATOM 668 C C . THR A 1 87 ? -1.204 -6.612 20.323 1.00 71.50 87 THR A C 1
ATOM 670 O O . THR A 1 87 ? -0.801 -5.702 19.596 1.00 71.50 87 THR A O 1
ATOM 673 N N . PRO A 1 88 ? -2.152 -7.468 19.902 1.00 67.94 88 PRO A N 1
ATOM 674 C CA . PRO A 1 88 ? -2.862 -7.261 18.646 1.00 67.94 88 PRO A CA 1
ATOM 675 C C . PRO A 1 88 ? -3.627 -5.934 18.691 1.00 67.94 88 PRO A C 1
ATOM 677 O O . PRO A 1 88 ? -4.448 -5.734 19.581 1.00 67.94 88 PRO A O 1
ATOM 680 N N . VAL A 1 89 ? -3.354 -5.042 17.737 1.00 70.88 89 VAL A N 1
ATOM 681 C CA . VAL A 1 89 ? -4.046 -3.742 17.600 1.00 70.88 89 VAL A CA 1
ATOM 682 C C . VAL A 1 89 ? -5.216 -3.823 16.612 1.00 70.88 89 VAL A C 1
ATOM 684 O O . VAL A 1 89 ? -6.107 -2.983 16.633 1.00 70.88 89 VAL A O 1
ATOM 687 N N . LEU A 1 90 ? -5.224 -4.835 15.738 1.00 68.19 90 LEU A N 1
ATOM 688 C CA . LEU A 1 90 ? -6.257 -5.037 14.725 1.00 68.19 90 LEU A CA 1
ATOM 689 C C . LEU A 1 90 ? -6.811 -6.454 14.831 1.00 68.19 90 LEU A C 1
ATOM 691 O O . LEU A 1 90 ? -6.073 -7.429 14.666 1.00 68.19 90 LEU A O 1
ATOM 695 N N . THR A 1 91 ? -8.115 -6.569 15.078 1.00 74.50 91 THR A N 1
ATOM 696 C CA . THR A 1 91 ? -8.825 -7.850 15.085 1.00 74.50 91 THR A CA 1
ATOM 697 C C . THR A 1 91 ? -10.002 -7.842 14.114 1.00 74.50 91 THR A C 1
ATOM 699 O O . THR A 1 91 ? -10.638 -6.817 13.871 1.00 74.50 91 THR A O 1
ATOM 702 N N . VAL A 1 92 ? -10.340 -9.017 13.572 1.00 74.19 92 VAL A N 1
ATOM 703 C CA . VAL A 1 92 ? -11.498 -9.173 12.671 1.00 74.19 92 VAL A CA 1
ATOM 704 C C . VAL A 1 92 ? -12.800 -8.773 13.374 1.00 74.19 92 VAL A C 1
ATOM 706 O O . VAL A 1 92 ? -13.660 -8.148 12.762 1.00 74.19 92 VAL A O 1
ATOM 709 N N . LYS A 1 93 ? -12.925 -9.082 14.670 1.00 77.19 93 LYS A N 1
ATOM 710 C CA . LYS A 1 93 ? -14.110 -8.762 15.475 1.00 77.19 93 LYS A CA 1
ATOM 711 C C . LYS A 1 93 ? -14.338 -7.251 15.573 1.00 77.19 93 LYS A C 1
ATOM 713 O O . LYS A 1 93 ? -15.461 -6.790 15.397 1.00 77.19 93 LYS A O 1
ATOM 718 N N . GLU A 1 94 ? -13.279 -6.484 15.819 1.00 75.44 94 GLU A N 1
ATOM 719 C CA . GLU A 1 94 ? -13.347 -5.018 15.876 1.00 75.44 94 GLU A CA 1
ATOM 720 C C . GLU A 1 94 ? -13.593 -4.408 14.493 1.00 75.44 94 GLU A C 1
ATOM 722 O O . GLU A 1 94 ? -14.385 -3.477 14.366 1.00 75.44 94 GLU A O 1
ATOM 727 N N . ALA A 1 95 ? -12.991 -4.970 13.440 1.00 73.19 95 ALA A N 1
ATOM 728 C CA . ALA A 1 95 ? -13.224 -4.517 12.072 1.00 73.19 95 ALA A CA 1
ATOM 729 C C . ALA A 1 95 ? -14.687 -4.713 11.635 1.00 73.19 95 ALA A C 1
ATOM 731 O O . ALA A 1 95 ? -15.281 -3.811 11.042 1.00 73.19 95 ALA A O 1
ATOM 732 N N . GLN A 1 96 ? -15.300 -5.850 11.977 1.00 72.81 96 GLN A N 1
ATOM 733 C CA . GLN A 1 96 ? -16.718 -6.120 11.712 1.00 72.81 96 GLN A CA 1
ATOM 734 C C . GLN A 1 96 ? -17.655 -5.202 12.508 1.00 72.81 96 GLN A C 1
ATOM 736 O O . GLN A 1 96 ? -18.699 -4.805 11.997 1.00 72.81 96 GLN A O 1
ATOM 741 N N . ALA A 1 97 ? -17.270 -4.834 13.733 1.00 77.19 97 ALA A N 1
ATOM 742 C CA . ALA A 1 97 ? -18.008 -3.889 14.570 1.00 77.19 97 ALA A CA 1
ATOM 743 C C . ALA A 1 97 ? -17.800 -2.416 14.164 1.00 77.19 97 ALA A C 1
ATOM 745 O O . ALA A 1 97 ? -18.473 -1.532 14.695 1.00 77.19 97 ALA A O 1
ATOM 746 N N . SER A 1 98 ? -16.876 -2.127 13.241 1.00 73.69 98 SER A N 1
ATOM 747 C CA . SER A 1 98 ? -16.592 -0.757 12.815 1.00 73.69 98 SER A CA 1
ATOM 748 C C . SER A 1 98 ? -17.766 -0.147 12.037 1.00 73.69 98 SER A C 1
ATOM 750 O O . SER A 1 98 ? -18.370 -0.774 11.158 1.00 73.69 98 SER A O 1
ATOM 752 N N . ASN A 1 99 ? -18.068 1.123 12.320 1.00 65.75 99 ASN A N 1
ATOM 753 C CA . ASN A 1 99 ? -19.181 1.857 11.705 1.00 65.75 99 ASN A CA 1
ATOM 754 C C . ASN A 1 99 ? -18.851 2.399 10.295 1.00 65.75 99 ASN A C 1
ATOM 756 O O . ASN A 1 99 ? -19.440 3.374 9.844 1.00 65.75 99 ASN A O 1
ATOM 760 N N . LEU A 1 100 ? -17.871 1.806 9.604 1.00 66.00 100 LEU A N 1
ATOM 761 C CA . LEU A 1 100 ? -17.485 2.214 8.253 1.00 66.00 100 LEU A CA 1
ATOM 762 C C . LEU A 1 100 ? -18.539 1.735 7.256 1.00 66.00 100 LEU A C 1
ATOM 764 O O . LEU A 1 100 ? -18.720 0.530 7.080 1.00 66.00 100 LEU A O 1
ATOM 768 N N . GLU A 1 101 ? -19.263 2.651 6.629 1.00 60.94 101 GLU A N 1
ATOM 769 C CA . GLU A 1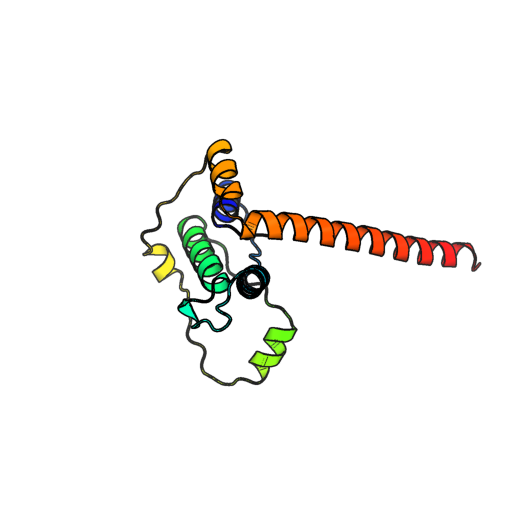 101 ? -20.226 2.306 5.586 1.00 60.94 101 GLU A CA 1
ATOM 770 C C . GLU A 1 101 ? -19.493 1.748 4.355 1.00 60.94 101 GLU A C 1
ATOM 772 O O . GLU A 1 101 ? -18.399 2.206 4.007 1.00 60.94 101 GLU A O 1
ATOM 777 N N . LYS A 1 102 ? -20.057 0.711 3.721 1.00 61.16 102 LYS A N 1
ATOM 778 C CA . LYS A 1 102 ? -19.492 0.155 2.488 1.00 61.16 102 LYS A CA 1
ATOM 779 C C . LYS A 1 102 ? -19.777 1.149 1.368 1.00 61.16 102 LYS A C 1
ATOM 781 O O . LYS A 1 102 ? -20.865 1.159 0.806 1.00 61.16 102 LYS A O 1
ATOM 786 N N . VAL A 1 103 ? -18.802 2.001 1.084 1.00 65.12 103 VAL A N 1
ATOM 787 C CA . VAL A 1 103 ? -18.880 2.945 -0.027 1.00 65.12 103 VAL A CA 1
ATOM 788 C C . VAL A 1 103 ? -18.585 2.170 -1.304 1.00 65.12 103 VAL A C 1
ATOM 790 O O . VAL A 1 103 ? -17.481 1.658 -1.453 1.00 65.12 103 VAL A O 1
ATOM 793 N N . HIS A 1 104 ? -19.569 2.053 -2.191 1.00 66.88 104 HIS A N 1
ATOM 794 C CA . HIS A 1 104 ? -19.318 1.691 -3.581 1.00 66.88 104 HIS A CA 1
ATOM 795 C C . HIS A 1 104 ? -18.982 2.984 -4.316 1.00 66.88 104 HIS A C 1
ATOM 797 O O . HIS A 1 104 ? -19.764 3.933 -4.256 1.00 66.88 104 HIS A O 1
ATOM 803 N N . LEU A 1 105 ? -17.804 3.057 -4.928 1.00 65.94 105 LEU A N 1
ATOM 804 C CA . LEU A 1 105 ? -17.397 4.250 -5.661 1.00 65.94 105 LEU A CA 1
ATOM 805 C C . LEU A 1 105 ? -17.601 4.001 -7.152 1.00 65.94 105 LEU A C 1
ATOM 807 O O . LEU A 1 105 ? -16.968 3.115 -7.721 1.00 65.94 105 LEU A O 1
ATOM 811 N N . GLU A 1 106 ? -18.449 4.803 -7.796 1.00 63.62 106 GLU A N 1
ATOM 812 C CA . GLU A 1 106 ? -18.467 4.861 -9.256 1.00 63.62 106 GLU A CA 1
ATOM 813 C C . GLU A 1 106 ? -17.137 5.451 -9.771 1.00 63.62 106 GLU A C 1
ATOM 815 O O . GLU A 1 106 ? -16.451 6.211 -9.074 1.00 63.62 106 GLU A O 1
ATOM 820 N N . ASP A 1 107 ? -16.743 5.107 -11.001 1.00 60.09 107 ASP A N 1
ATOM 821 C CA . ASP A 1 107 ? -15.419 5.442 -11.555 1.00 60.09 107 ASP A CA 1
ATOM 822 C C . ASP A 1 107 ? -15.091 6.948 -11.506 1.00 60.09 107 ASP A C 1
ATOM 824 O O . ASP A 1 107 ? -13.941 7.340 -11.284 1.00 60.09 107 ASP A O 1
ATOM 828 N N . LYS A 1 108 ? -16.100 7.811 -11.682 1.00 62.62 108 LYS A N 1
ATOM 829 C CA . LYS A 1 108 ? -15.929 9.274 -11.669 1.00 62.62 108 LYS A CA 1
ATOM 830 C C . LYS A 1 108 ? -15.655 9.819 -10.269 1.00 62.62 108 LYS A C 1
ATOM 832 O O . LYS A 1 108 ? -14.773 10.663 -10.106 1.00 62.62 108 LYS A O 1
ATOM 837 N N . ASP A 1 109 ? -16.355 9.294 -9.272 1.00 68.62 109 ASP A N 1
ATOM 838 C CA . ASP A 1 109 ? -16.200 9.711 -7.878 1.00 68.62 109 ASP A CA 1
ATOM 839 C C . ASP A 1 109 ? -14.864 9.212 -7.315 1.00 68.62 109 ASP A C 1
ATOM 841 O O . ASP A 1 109 ? -14.174 9.927 -6.586 1.00 68.62 109 ASP A O 1
ATOM 845 N N . SER A 1 110 ? -14.429 8.025 -7.752 1.00 66.00 110 SER A N 1
ATOM 846 C CA . SER A 1 110 ? -13.113 7.473 -7.419 1.00 66.00 110 SER A CA 1
ATOM 847 C C . SER A 1 110 ? -11.964 8.371 -7.883 1.00 66.00 110 SER A C 1
ATOM 849 O O . SER A 1 110 ? -11.025 8.615 -7.126 1.00 66.00 110 SER A O 1
ATOM 851 N N . GLN A 1 111 ? -12.016 8.879 -9.120 1.00 66.25 111 GLN A N 1
ATOM 852 C CA . GLN A 1 111 ? -10.967 9.760 -9.645 1.00 66.25 111 GLN A CA 1
ATOM 853 C C . GLN A 1 111 ? -10.913 11.102 -8.914 1.00 66.25 111 GLN A C 1
ATOM 855 O O . GLN A 1 111 ? -9.818 11.573 -8.610 1.00 66.25 111 GLN A O 1
ATOM 860 N N . GLY A 1 112 ? -12.069 11.696 -8.604 1.00 69.88 112 GLY A N 1
ATOM 861 C CA . GLY A 1 112 ? -12.145 12.935 -7.827 1.00 69.88 112 GLY A CA 1
ATOM 862 C C . GLY A 1 112 ? -11.486 12.786 -6.457 1.00 69.88 112 GLY A C 1
ATOM 863 O O . GLY A 1 112 ? -10.505 13.469 -6.168 1.00 69.88 112 GLY A O 1
ATOM 864 N N . LEU A 1 113 ? -11.941 11.808 -5.665 1.00 72.06 113 LEU A N 1
ATOM 865 C CA . LEU A 1 113 ? -11.404 11.555 -4.322 1.00 72.06 113 LEU A CA 1
ATOM 866 C C . LEU A 1 113 ? -9.921 11.157 -4.340 1.00 72.06 113 LEU A C 1
ATOM 868 O O . LEU A 1 113 ? -9.178 11.485 -3.418 1.00 72.06 113 LEU A O 1
ATOM 872 N N . GLN A 1 114 ? -9.472 10.433 -5.370 1.00 71.44 114 GLN A N 1
ATOM 873 C CA . GLN A 1 114 ? -8.063 10.067 -5.510 1.00 71.44 114 GLN A CA 1
ATOM 874 C C . GLN A 1 114 ? -7.174 11.285 -5.781 1.00 71.44 114 GLN A C 1
ATOM 876 O O . GLN A 1 114 ? -6.043 11.329 -5.301 1.00 71.44 114 GLN A O 1
ATOM 881 N N . ASN A 1 115 ? -7.666 12.248 -6.560 1.00 76.00 115 ASN A N 1
ATOM 882 C CA . ASN A 1 115 ? -6.922 13.457 -6.904 1.00 76.00 115 ASN A CA 1
ATOM 883 C C . ASN A 1 115 ? -6.844 14.450 -5.736 1.00 76.00 115 ASN A C 1
ATOM 885 O O . ASN A 1 115 ? -5.903 15.238 -5.680 1.00 76.00 115 ASN A O 1
ATOM 889 N N . GLU A 1 116 ? -7.796 14.396 -4.804 1.00 79.69 116 GLU A N 1
ATOM 890 C CA . GLU A 1 116 ? -7.771 15.180 -3.563 1.00 79.69 116 GLU A CA 1
ATOM 891 C C . GLU A 1 116 ? -6.731 14.657 -2.553 1.00 79.69 116 GLU A C 1
ATOM 893 O O . GLU A 1 116 ? -6.245 15.414 -1.711 1.00 79.69 116 GLU A O 1
ATOM 898 N N . ASP A 1 117 ? -6.328 13.385 -2.657 1.00 84.44 117 ASP A N 1
ATOM 899 C CA . ASP A 1 117 ? -5.263 12.798 -1.840 1.00 84.44 117 ASP A CA 1
ATOM 900 C C . ASP A 1 117 ? -3.882 13.065 -2.463 1.00 84.44 117 ASP A C 1
ATOM 902 O O . ASP A 1 117 ? -3.340 12.280 -3.254 1.00 84.44 117 ASP A O 1
ATOM 906 N N . GLN A 1 118 ? -3.292 14.199 -2.079 1.00 87.56 118 GLN A N 1
ATOM 907 C CA . GLN A 1 118 ? -1.983 14.635 -2.566 1.00 87.56 118 GLN A CA 1
ATOM 908 C C . GLN A 1 118 ? -0.881 13.588 -2.324 1.00 87.56 118 GLN A C 1
ATOM 910 O O . GLN A 1 118 ? -0.063 13.329 -3.213 1.00 87.56 118 GLN A O 1
ATOM 915 N N . VAL A 1 119 ? -0.870 12.942 -1.150 1.00 87.50 119 VAL A N 1
ATOM 916 C CA . VAL A 1 119 ? 0.125 11.910 -0.812 1.00 87.50 119 VAL A CA 1
ATOM 917 C C . VAL A 1 119 ? 0.006 10.752 -1.790 1.00 87.50 119 VAL A C 1
ATOM 919 O O . VAL A 1 119 ? 1.015 10.272 -2.319 1.00 87.50 119 VAL A O 1
ATOM 922 N N . ALA A 1 120 ? -1.221 10.293 -2.034 1.00 87.56 120 ALA A N 1
ATOM 923 C CA . ALA A 1 120 ? -1.460 9.160 -2.902 1.00 87.56 120 ALA A CA 1
ATOM 924 C C . ALA A 1 120 ? -1.107 9.465 -4.357 1.00 87.56 120 ALA A C 1
ATOM 926 O O . ALA A 1 120 ? -0.466 8.632 -4.998 1.00 87.56 120 ALA A O 1
ATOM 927 N N . MET A 1 121 ? -1.447 10.651 -4.867 1.00 89.06 121 MET A N 1
ATOM 928 C CA . MET A 1 121 ? -1.114 11.045 -6.238 1.00 89.06 121 MET A CA 1
ATOM 929 C C . MET A 1 121 ? 0.403 11.113 -6.455 1.00 89.06 121 MET A C 1
ATOM 931 O O . MET A 1 121 ? 0.941 10.481 -7.373 1.00 89.06 121 MET A O 1
ATOM 935 N N . GLU A 1 122 ? 1.116 11.801 -5.563 1.00 91.12 122 GLU A N 1
ATOM 936 C CA . GLU A 1 122 ? 2.565 11.954 -5.669 1.00 91.12 122 GLU A CA 1
ATOM 937 C C . GLU A 1 122 ? 3.298 10.618 -5.500 1.00 91.12 122 GLU A C 1
ATOM 939 O O . GLU A 1 122 ? 4.178 10.286 -6.299 1.00 91.12 122 GLU A O 1
ATOM 944 N N . LYS A 1 123 ? 2.941 9.819 -4.484 1.00 91.81 123 LYS A N 1
ATOM 945 C CA . LYS A 1 123 ? 3.630 8.548 -4.204 1.00 91.81 123 LYS A CA 1
ATOM 946 C C . LYS A 1 123 ? 3.298 7.445 -5.193 1.00 91.81 123 LYS A C 1
ATOM 948 O O . LYS A 1 123 ? 4.174 6.614 -5.456 1.00 91.81 123 LYS A O 1
ATOM 953 N N . LEU A 1 124 ? 2.095 7.439 -5.764 1.00 92.00 124 LEU A N 1
ATOM 954 C CA . LEU A 1 124 ? 1.752 6.530 -6.853 1.00 92.00 124 LEU A CA 1
ATOM 955 C C . LEU A 1 124 ? 2.593 6.840 -8.093 1.00 92.00 124 LEU A C 1
ATOM 957 O O . LEU A 1 124 ? 3.270 5.950 -8.608 1.00 92.00 124 LEU A O 1
ATOM 961 N N . SER A 1 125 ? 2.620 8.106 -8.517 1.00 91.94 125 SER A N 1
ATOM 962 C CA . SER A 1 125 ? 3.385 8.555 -9.686 1.00 91.94 125 SER A CA 1
ATOM 963 C C . SER A 1 125 ? 4.893 8.320 -9.524 1.00 91.94 125 SER A C 1
ATOM 965 O O . SER A 1 125 ? 5.536 7.721 -10.391 1.00 91.94 125 SER A O 1
ATOM 967 N N . ASP A 1 126 ? 5.458 8.709 -8.377 1.00 92.75 126 ASP A N 1
ATOM 968 C CA . ASP A 1 126 ? 6.866 8.472 -8.037 1.00 92.75 126 ASP A CA 1
ATOM 969 C C . ASP A 1 126 ? 7.200 6.972 -7.987 1.00 92.75 126 ASP A C 1
ATOM 971 O O . ASP A 1 126 ? 8.233 6.538 -8.499 1.00 92.75 126 ASP A O 1
ATOM 975 N N . GLY A 1 127 ? 6.306 6.159 -7.415 1.00 91.69 127 GLY A N 1
ATOM 976 C CA . GLY A 1 127 ? 6.470 4.711 -7.340 1.00 91.69 127 GLY A CA 1
ATOM 977 C C . GLY A 1 127 ? 6.545 4.049 -8.714 1.00 91.69 127 GLY A C 1
ATOM 978 O O . GLY A 1 127 ? 7.452 3.251 -8.947 1.00 91.69 127 GLY A O 1
ATOM 979 N N . ILE A 1 128 ? 5.637 4.413 -9.624 1.00 93.94 128 ILE A N 1
ATOM 980 C CA . ILE A 1 128 ? 5.602 3.881 -10.993 1.00 93.94 128 ILE A CA 1
ATOM 981 C C . ILE A 1 128 ? 6.870 4.273 -11.756 1.00 93.94 128 ILE A C 1
ATOM 983 O O . ILE A 1 128 ? 7.505 3.412 -12.364 1.00 93.94 128 ILE A O 1
ATOM 987 N N . ARG A 1 129 ? 7.291 5.545 -11.687 1.00 94.88 129 ARG A N 1
ATOM 988 C CA . ARG A 1 129 ? 8.521 5.996 -12.363 1.00 94.88 129 ARG A CA 1
ATOM 989 C C . ARG A 1 129 ? 9.753 5.249 -11.871 1.00 94.88 129 ARG A C 1
ATOM 991 O O . ARG A 1 129 ? 10.564 4.829 -12.689 1.00 94.88 129 ARG A O 1
ATOM 998 N N . LYS A 1 130 ? 9.892 5.061 -10.556 1.00 93.69 130 LYS A N 1
ATOM 999 C CA . LYS A 1 130 ? 11.034 4.337 -9.979 1.00 93.69 130 LYS A CA 1
ATOM 1000 C C . LYS A 1 130 ? 11.079 2.883 -10.439 1.00 93.69 130 LYS A C 1
ATOM 1002 O O . LYS A 1 130 ? 12.140 2.427 -10.847 1.00 93.69 130 LYS A O 1
ATOM 1007 N N . PHE A 1 131 ? 9.936 2.194 -10.479 1.00 94.12 131 PHE A N 1
ATOM 1008 C CA . PHE A 1 131 ? 9.891 0.836 -11.024 1.00 94.12 131 PHE A CA 1
ATOM 1009 C C . PHE A 1 131 ? 10.234 0.776 -12.512 1.00 94.12 131 PHE A C 1
ATOM 1011 O O . PHE A 1 131 ? 10.955 -0.127 -12.921 1.00 94.12 131 PHE A O 1
ATOM 1018 N N . ALA A 1 132 ? 9.775 1.740 -13.313 1.00 95.50 132 ALA A N 1
ATOM 1019 C CA . ALA A 1 132 ? 10.135 1.802 -14.727 1.00 95.50 132 ALA A CA 1
ATOM 1020 C C . ALA A 1 132 ? 11.649 2.003 -14.924 1.00 95.50 132 ALA A C 1
ATOM 1022 O O . ALA A 1 132 ? 12.263 1.328 -15.747 1.00 95.50 132 ALA A O 1
ATOM 1023 N N . VAL A 1 133 ? 12.269 2.885 -14.132 1.00 96.62 133 VAL A N 1
ATOM 1024 C CA . VAL A 1 133 ? 13.725 3.099 -14.153 1.00 96.62 133 VAL A CA 1
ATOM 1025 C C . VAL A 1 133 ? 14.481 1.825 -13.769 1.00 96.62 133 VAL A C 1
ATOM 1027 O O . VAL A 1 133 ? 15.438 1.458 -14.452 1.00 96.62 133 VAL A O 1
ATOM 1030 N N . ASP A 1 134 ? 14.047 1.132 -12.716 1.00 95.31 134 ASP A N 1
ATOM 1031 C CA . ASP A 1 134 ? 14.678 -0.116 -12.275 1.00 95.31 134 ASP A CA 1
ATOM 1032 C C . ASP A 1 134 ? 14.526 -1.237 -13.317 1.00 95.31 134 ASP A C 1
ATOM 1034 O O . ASP A 1 134 ? 15.474 -1.990 -13.544 1.00 95.31 134 ASP A O 1
ATOM 1038 N N . ALA A 1 135 ? 13.383 -1.310 -14.007 1.00 95.62 135 ALA A N 1
ATOM 1039 C CA . ALA A 1 135 ? 13.161 -2.259 -15.096 1.00 95.62 135 ALA A CA 1
ATOM 1040 C C . ALA A 1 135 ? 14.119 -2.011 -16.273 1.00 95.62 135 ALA A C 1
ATOM 1042 O O . ALA A 1 135 ? 14.812 -2.930 -16.700 1.00 95.62 135 ALA A O 1
ATOM 1043 N N . ILE A 1 136 ? 14.247 -0.759 -16.729 1.00 96.38 136 ILE A N 1
ATOM 1044 C CA . ILE A 1 136 ? 15.186 -0.379 -17.801 1.00 96.38 136 ILE A CA 1
ATOM 1045 C C . ILE A 1 136 ? 16.631 -0.703 -17.402 1.00 96.38 136 ILE A C 1
ATOM 1047 O O . ILE A 1 136 ? 17.425 -1.187 -18.212 1.00 96.38 136 ILE A O 1
ATOM 1051 N N . LYS A 1 137 ? 16.993 -0.448 -16.140 1.00 96.56 137 LYS A N 1
ATOM 1052 C CA . LYS A 1 137 ? 18.324 -0.771 -15.621 1.00 96.56 137 LYS A CA 1
ATOM 1053 C C . LYS A 1 137 ? 18.584 -2.277 -15.646 1.00 96.56 137 LYS A C 1
ATOM 1055 O O . LYS A 1 137 ? 19.665 -2.687 -16.066 1.00 96.56 137 LYS A O 1
ATOM 1060 N N . LEU A 1 138 ? 17.610 -3.084 -15.229 1.00 95.88 138 LEU A N 1
ATOM 1061 C CA . LEU A 1 138 ? 17.706 -4.541 -15.275 1.00 95.88 138 LEU A CA 1
ATOM 1062 C C . LEU A 1 138 ? 17.840 -5.045 -16.717 1.00 95.88 138 LEU A C 1
ATOM 1064 O O . LEU A 1 138 ? 18.723 -5.850 -16.994 1.00 95.88 138 LEU A O 1
ATOM 1068 N N . GLU A 1 139 ? 17.036 -4.529 -17.647 1.00 95.75 139 GLU A N 1
ATOM 1069 C CA . GLU A 1 139 ? 17.139 -4.868 -19.072 1.00 95.75 139 GLU A CA 1
ATOM 1070 C C . GLU A 1 139 ? 18.527 -4.566 -19.641 1.00 95.75 139 GLU A C 1
ATOM 1072 O O . GLU A 1 139 ? 19.080 -5.370 -20.392 1.00 95.75 139 GLU A O 1
ATOM 1077 N N . LYS A 1 140 ? 19.115 -3.423 -19.270 1.00 95.88 140 LYS A N 1
ATOM 1078 C CA . LYS A 1 140 ? 20.477 -3.068 -19.677 1.00 95.88 140 LYS A CA 1
ATOM 1079 C C . LYS A 1 140 ? 21.502 -4.070 -19.141 1.00 95.88 140 LYS A C 1
ATOM 1081 O O . LYS A 1 140 ? 22.325 -4.547 -19.914 1.00 95.88 140 LYS A O 1
ATOM 1086 N N . MET A 1 141 ? 21.419 -4.418 -17.856 1.00 95.69 141 MET A N 1
ATOM 1087 C CA . MET A 1 141 ? 22.317 -5.405 -17.244 1.00 95.69 141 MET A CA 1
ATOM 1088 C C . MET A 1 141 ? 22.200 -6.775 -17.920 1.00 95.69 141 MET A C 1
ATOM 1090 O O . MET A 1 141 ? 23.213 -7.412 -18.186 1.00 95.69 141 MET A O 1
ATOM 1094 N N . LEU A 1 142 ? 20.980 -7.216 -18.241 1.00 95.31 142 LEU A N 1
ATOM 1095 C CA . LEU A 1 142 ? 20.752 -8.486 -18.934 1.00 95.31 142 LEU A CA 1
ATOM 1096 C C . LEU A 1 142 ? 21.342 -8.479 -20.349 1.00 95.31 142 LEU A C 1
ATOM 1098 O O . LEU A 1 142 ? 21.994 -9.444 -20.735 1.00 95.31 142 LEU A O 1
ATOM 1102 N N . LYS A 1 143 ? 21.173 -7.386 -21.105 1.00 94.38 143 LYS A N 1
ATOM 1103 C CA . LYS A 1 143 ? 21.781 -7.240 -22.439 1.00 94.38 143 LYS A CA 1
ATOM 1104 C C . LYS A 1 143 ? 23.304 -7.285 -22.381 1.00 94.38 143 LYS A C 1
ATOM 1106 O O . LYS A 1 143 ? 23.918 -7.946 -23.205 1.00 94.38 143 LYS A O 1
ATOM 1111 N N . GLU A 1 144 ? 23.908 -6.610 -21.407 1.00 93.94 144 GLU A N 1
ATOM 1112 C CA . GLU A 1 144 ? 25.362 -6.634 -21.218 1.00 93.94 144 GLU A CA 1
ATOM 1113 C C . GLU A 1 144 ? 25.873 -8.053 -20.931 1.00 93.94 144 GLU A C 1
ATOM 1115 O O . GLU A 1 144 ? 26.870 -8.456 -21.520 1.00 93.94 144 GLU A O 1
ATOM 1120 N N . GLN A 1 145 ? 25.176 -8.831 -20.095 1.00 90.38 145 GLN A N 1
ATOM 1121 C CA . GLN A 1 145 ? 25.549 -10.223 -19.803 1.00 90.38 145 GLN A CA 1
ATOM 1122 C C . GLN A 1 145 ? 25.406 -11.137 -21.030 1.00 90.38 145 GLN A C 1
ATOM 1124 O O . GLN A 1 145 ? 26.333 -11.877 -21.347 1.00 90.38 145 GLN A O 1
ATOM 1129 N N . LEU A 1 146 ? 24.295 -11.037 -21.765 1.00 90.19 146 LEU A N 1
ATOM 1130 C CA . LEU A 1 146 ? 24.066 -11.844 -22.971 1.00 90.19 146 LEU A CA 1
ATOM 1131 C C . LEU A 1 146 ? 25.081 -11.526 -24.084 1.00 90.19 146 LEU A C 1
ATOM 1133 O O . LEU A 1 146 ? 25.600 -12.435 -24.724 1.00 90.19 146 LEU A O 1
ATOM 1137 N N . CYS A 1 147 ? 25.436 -10.251 -24.277 1.00 79.75 147 CYS A N 1
ATOM 1138 C CA . CYS A 1 147 ? 26.462 -9.861 -25.251 1.00 79.75 147 CYS A CA 1
ATOM 1139 C C . CYS A 1 147 ? 27.873 -10.353 -24.878 1.00 79.75 147 CYS A C 1
ATOM 1141 O O . CYS A 1 147 ? 28.720 -10.495 -25.759 1.00 79.75 147 CYS A O 1
ATOM 1143 N N . ILE A 1 148 ? 28.161 -10.576 -23.591 1.00 75.25 148 ILE A N 1
ATOM 1144 C CA . ILE A 1 148 ? 29.442 -11.146 -23.147 1.00 75.25 148 ILE A CA 1
ATOM 1145 C C . ILE A 1 148 ? 29.511 -12.638 -23.499 1.00 75.25 148 ILE A C 1
ATOM 1147 O O . ILE A 1 148 ? 30.567 -13.104 -23.920 1.00 75.25 148 ILE A O 1
ATOM 1151 N N . GLU A 1 149 ? 28.400 -13.370 -23.393 1.00 65.25 149 GLU A N 1
ATOM 1152 C CA . GLU A 1 149 ? 28.339 -14.792 -23.761 1.00 65.25 149 GLU A CA 1
ATOM 1153 C C . GLU A 1 149 ? 28.507 -15.020 -25.274 1.00 65.25 149 GLU A C 1
ATOM 1155 O O . GLU A 1 149 ? 29.185 -15.965 -25.670 1.00 65.25 149 GLU A O 1
ATOM 1160 N N . GLU A 1 150 ? 27.980 -14.134 -26.130 1.00 61.19 150 GLU A N 1
ATOM 1161 C CA . GLU A 1 150 ? 28.135 -14.255 -27.593 1.00 61.19 150 GLU A CA 1
ATOM 1162 C C . GLU A 1 150 ? 29.549 -13.928 -28.106 1.00 61.19 150 GLU A C 1
ATOM 1164 O O . GLU A 1 150 ? 29.957 -14.445 -29.142 1.00 61.19 150 GLU A O 1
ATOM 1169 N N . ASN A 1 151 ? 30.313 -13.093 -27.392 1.00 60.50 151 ASN A N 1
ATOM 1170 C CA . ASN A 1 151 ? 31.679 -12.707 -27.781 1.00 60.50 151 ASN A CA 1
ATOM 1171 C C . ASN A 1 151 ? 32.776 -13.527 -27.073 1.00 60.50 151 ASN A C 1
ATOM 1173 O O . ASN A 1 151 ? 33.962 -13.295 -27.308 1.00 60.50 151 ASN A O 1
ATOM 1177 N N . GLY A 1 152 ? 32.391 -14.433 -26.170 1.00 55.94 152 GLY A N 1
ATOM 1178 C CA . GLY A 1 152 ? 33.291 -15.237 -25.341 1.00 55.94 152 GLY A CA 1
ATOM 1179 C C . GLY A 1 152 ? 33.508 -16.678 -25.816 1.00 55.94 152 GLY A C 1
ATOM 1180 O O . GLY A 1 152 ? 34.098 -17.450 -25.060 1.00 55.94 152 GLY A O 1
ATOM 1181 N N . ASN A 1 153 ? 33.036 -17.041 -27.015 1.00 44.66 153 ASN A N 1
ATOM 1182 C CA . ASN A 1 153 ? 33.150 -18.384 -27.598 1.00 44.66 153 ASN A CA 1
ATOM 1183 C C . ASN A 1 153 ? 33.916 -18.360 -28.928 1.00 44.66 153 ASN A C 1
ATOM 1185 O O . ASN A 1 153 ? 33.535 -17.555 -29.807 1.00 44.66 153 ASN A O 1
#

Sequence (153 aa):
MTLLFSYTQAVACSDASIIFISPFAGRILNWHAANSDNKSYELSEVPGVQSVTRIYNCFKKSLTGCDYLTISPKLLSGWAKDSSKLTPVLTVKEAQASNLEKVHLEDKDSQGLQNEDQVAMEKLSDGIRKFAVDAIKLEKMLKEQLCIEENGN